Protein AF-A0A355PKT5-F1 (afdb_monomer_lite)

Foldseek 3Di:
DDDDDDDFPDDDDDPPDDDDDDPDDDDDDDDDDPDDFDFPDWDWDDDPRDTDTDGHHD

Radius of gyration: 15.73 Å; chains: 1; bounding box: 37×26×44 Å

Structure (mmCIF, N/CA/C/O backbone):
data_AF-A0A355PKT5-F1
#
_entry.id   AF-A0A355PKT5-F1
#
loop_
_atom_site.group_PDB
_atom_site.id
_atom_site.type_symbol
_atom_site.label_atom_id
_atom_site.label_alt_id
_atom_site.label_comp_id
_atom_site.label_asym_id
_atom_site.label_entity_id
_atom_site.label_seq_id
_atom_site.pdbx_PDB_ins_code
_atom_site.Cartn_x
_atom_site.Cartn_y
_atom_site.Cartn_z
_atom_site.occupancy
_atom_site.B_iso_or_equiv
_atom_site.auth_seq_id
_atom_site.auth_comp_id
_atom_site.auth_asym_id
_atom_site.auth_atom_id
_atom_site.pdbx_PDB_model_num
ATOM 1 N N . GLU A 1 1 ? 20.995 14.295 -22.410 1.00 61.91 1 GLU A N 1
ATOM 2 C CA . GLU A 1 1 ? 21.098 13.297 -21.334 1.00 61.91 1 GLU A CA 1
ATOM 3 C C . GLU A 1 1 ? 19.672 12.896 -21.013 1.00 61.91 1 GLU A C 1
ATOM 5 O O . GLU A 1 1 ? 18.899 13.784 -20.685 1.00 61.91 1 GLU A O 1
ATOM 10 N N . ASP A 1 2 ? 19.301 11.636 -21.246 1.00 81.75 2 ASP A N 1
ATOM 11 C CA . ASP A 1 2 ? 17.974 11.101 -20.899 1.00 81.75 2 ASP A CA 1
ATOM 12 C C . ASP A 1 2 ? 18.118 10.310 -19.601 1.00 81.75 2 ASP A C 1
ATOM 14 O O . ASP A 1 2 ? 18.264 9.087 -19.592 1.00 81.75 2 ASP A O 1
ATOM 18 N N . GLU A 1 3 ? 18.192 11.046 -18.499 1.00 90.00 3 GLU A N 1
ATOM 19 C CA . GLU A 1 3 ? 18.131 10.458 -17.169 1.00 90.00 3 GLU A CA 1
ATOM 20 C C . GLU A 1 3 ? 16.690 10.028 -16.880 1.00 90.00 3 GLU A C 1
ATOM 22 O O . GLU A 1 3 ? 15.742 10.778 -17.120 1.00 90.00 3 GLU A O 1
ATOM 27 N N . ILE A 1 4 ? 16.527 8.811 -16.364 1.00 88.25 4 ILE A N 1
ATOM 28 C CA . ILE A 1 4 ? 15.240 8.296 -15.901 1.00 88.25 4 ILE A CA 1
ATOM 29 C C . ILE A 1 4 ? 15.351 8.119 -14.390 1.00 88.25 4 ILE A C 1
ATOM 31 O O . ILE A 1 4 ? 16.124 7.284 -13.920 1.00 88.25 4 ILE A O 1
ATOM 35 N N . ASP A 1 5 ? 14.578 8.908 -13.646 1.00 93.25 5 ASP A N 1
ATOM 36 C CA . ASP A 1 5 ? 14.478 8.800 -12.192 1.00 93.25 5 ASP A CA 1
ATOM 37 C C . ASP A 1 5 ? 13.581 7.610 -11.826 1.00 93.25 5 ASP A C 1
ATOM 39 O O . ASP A 1 5 ? 12.435 7.516 -12.275 1.00 93.25 5 ASP A O 1
ATOM 43 N N . ILE A 1 6 ? 14.130 6.685 -11.038 1.00 94.69 6 ILE A N 1
ATOM 44 C CA . ILE A 1 6 ? 13.424 5.525 -10.500 1.00 94.69 6 ILE A CA 1
ATOM 45 C C . ILE A 1 6 ? 13.759 5.355 -9.021 1.00 94.69 6 ILE A C 1
ATOM 47 O O . ILE A 1 6 ? 14.907 5.458 -8.586 1.00 94.69 6 ILE A O 1
ATOM 51 N N . SER A 1 7 ? 12.743 5.020 -8.240 1.00 94.69 7 SER A N 1
ATOM 52 C CA . SER A 1 7 ? 12.827 4.807 -6.803 1.00 94.69 7 SER A CA 1
ATOM 53 C C . SER A 1 7 ? 12.546 3.354 -6.422 1.00 94.69 7 SER A C 1
ATOM 55 O O . SER A 1 7 ? 11.953 2.561 -7.156 1.00 94.69 7 SER A O 1
ATOM 57 N N . ARG A 1 8 ? 12.964 2.967 -5.212 1.00 94.31 8 ARG A N 1
ATOM 58 C CA . ARG A 1 8 ? 12.614 1.655 -4.656 1.00 94.31 8 ARG A CA 1
ATOM 59 C C . ARG A 1 8 ? 11.097 1.563 -4.485 1.00 94.31 8 ARG A C 1
ATOM 61 O O . ARG A 1 8 ? 10.513 2.339 -3.737 1.00 94.31 8 ARG A O 1
ATOM 68 N N . GLY A 1 9 ? 10.497 0.568 -5.129 1.00 93.38 9 GLY A N 1
ATOM 69 C CA . GLY A 1 9 ? 9.048 0.373 -5.149 1.00 93.38 9 GLY A CA 1
ATOM 70 C C . GLY A 1 9 ? 8.429 0.637 -6.519 1.00 93.38 9 GLY A C 1
ATOM 71 O O . GLY A 1 9 ? 7.291 0.220 -6.732 1.00 93.38 9 GLY A O 1
ATOM 72 N N . ASP A 1 10 ? 9.175 1.250 -7.443 1.00 93.69 10 ASP A N 1
ATOM 73 C CA . ASP A 1 10 ? 8.757 1.386 -8.835 1.00 93.69 10 ASP A CA 1
ATOM 74 C C . ASP A 1 10 ? 8.863 0.050 -9.566 1.00 93.69 10 ASP A C 1
ATOM 76 O O . ASP A 1 10 ? 9.731 -0.785 -9.289 1.00 93.69 10 ASP A O 1
ATOM 80 N N . TRP A 1 11 ? 7.929 -0.174 -10.486 1.00 92.50 11 TRP A N 1
ATOM 81 C CA . TRP A 1 11 ? 7.869 -1.385 -11.291 1.00 92.50 11 TRP A CA 1
ATOM 82 C C . TRP A 1 11 ? 8.330 -1.050 -12.702 1.00 92.50 11 TRP A C 1
ATOM 84 O O . TRP A 1 11 ? 7.712 -0.240 -13.388 1.00 92.50 11 TRP A O 1
ATOM 94 N N . ILE A 1 12 ? 9.408 -1.696 -13.141 1.00 93.62 12 ILE A N 1
ATOM 95 C CA . ILE A 1 12 ? 9.835 -1.650 -14.539 1.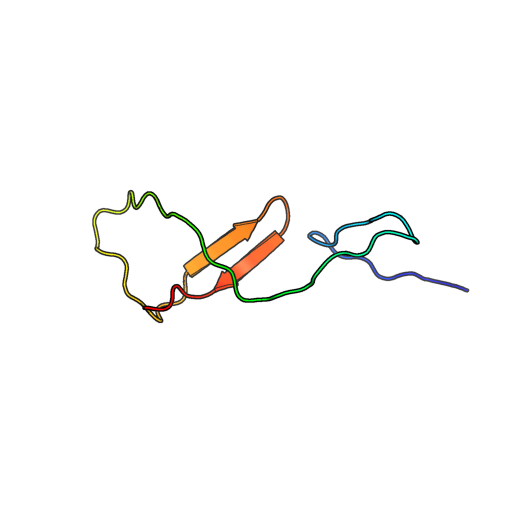00 93.62 12 ILE A CA 1
ATOM 96 C C . ILE A 1 12 ? 9.037 -2.716 -15.283 1.00 93.62 12 ILE A C 1
ATOM 98 O O . ILE A 1 12 ? 9.145 -3.907 -14.986 1.00 93.62 12 ILE A O 1
ATOM 102 N N . VAL A 1 13 ? 8.219 -2.272 -16.229 1.00 94.56 13 VAL A N 1
ATOM 103 C CA . VAL A 1 13 ? 7.345 -3.125 -17.038 1.00 94.56 13 VAL A CA 1
ATOM 104 C C . VAL A 1 13 ? 7.724 -3.020 -18.513 1.00 94.56 13 VAL A C 1
ATOM 106 O O . VAL A 1 13 ? 8.513 -2.157 -18.901 1.00 94.56 13 VAL A O 1
ATOM 109 N N . SER A 1 14 ? 7.185 -3.917 -19.339 1.00 97.06 14 SER A N 1
ATOM 110 C CA . SER A 1 14 ? 7.372 -3.823 -20.788 1.00 97.06 14 SER A CA 1
ATOM 111 C C . SER A 1 14 ? 6.763 -2.528 -21.331 1.00 97.06 14 SER A C 1
ATOM 113 O O . SER A 1 14 ? 5.729 -2.079 -20.83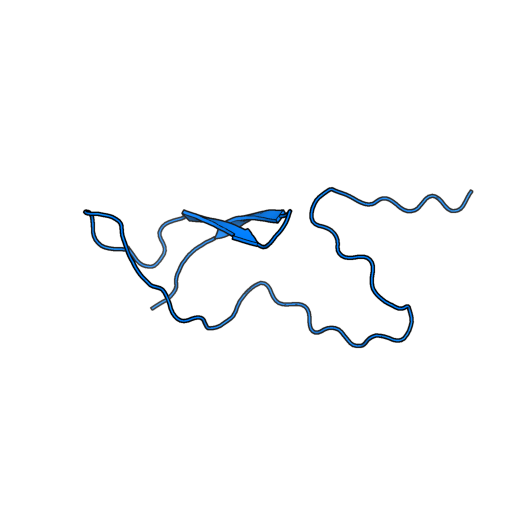9 1.00 97.06 14 SER A O 1
ATOM 115 N N . ALA A 1 15 ? 7.379 -1.940 -22.358 1.00 94.44 15 ALA A N 1
ATOM 116 C CA . ALA A 1 15 ? 6.931 -0.669 -22.938 1.00 94.44 15 ALA A CA 1
ATOM 117 C C . ALA A 1 15 ? 5.533 -0.747 -23.586 1.00 94.44 15 ALA A C 1
ATOM 119 O O . ALA A 1 15 ? 4.875 0.273 -23.757 1.00 94.44 15 ALA A O 1
ATOM 120 N N . ASP A 1 16 ? 5.092 -1.951 -23.944 1.00 96.94 16 ASP A N 1
ATOM 121 C CA . ASP A 1 16 ? 3.785 -2.271 -24.522 1.00 96.94 16 ASP A CA 1
ATOM 122 C C . ASP A 1 16 ? 2.781 -2.825 -23.493 1.00 96.94 16 ASP A C 1
ATOM 124 O O . ASP A 1 16 ? 1.669 -3.199 -23.859 1.00 96.94 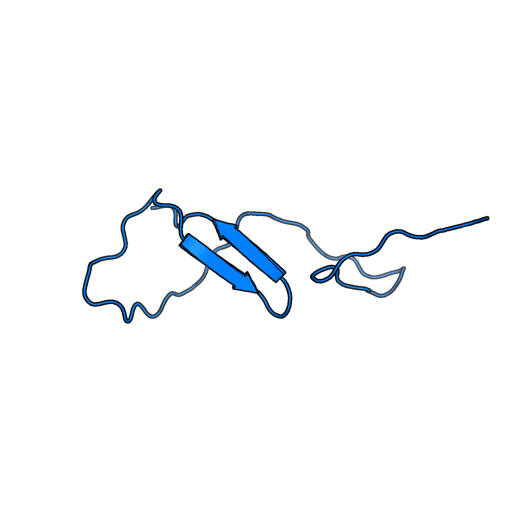16 ASP A O 1
ATOM 128 N N . ALA A 1 17 ? 3.146 -2.893 -22.208 1.00 96.44 17 ALA A N 1
ATOM 129 C CA . ALA A 1 17 ? 2.260 -3.414 -21.177 1.00 96.44 17 ALA A CA 1
ATOM 130 C C . ALA A 1 17 ? 1.183 -2.389 -20.782 1.00 96.44 17 ALA A C 1
ATOM 132 O O . ALA A 1 17 ? 1.487 -1.284 -20.334 1.00 96.44 17 ALA A O 1
ATOM 133 N N . GLU A 1 18 ? -0.086 -2.790 -20.851 1.00 94.94 18 GLU A N 1
ATOM 134 C CA . GLU A 1 18 ? -1.202 -2.026 -20.290 1.00 94.94 18 GLU A CA 1
ATOM 135 C C . GLU A 1 18 ? -1.426 -2.428 -18.828 1.00 94.94 18 GLU A C 1
ATOM 137 O O . GLU A 1 18 ? -2.039 -3.455 -18.530 1.00 94.94 18 GLU A O 1
ATOM 142 N N . ILE A 1 19 ? -0.909 -1.620 -17.900 1.00 92.56 19 ILE A N 1
ATOM 143 C CA . ILE A 1 19 ? -1.040 -1.868 -16.461 1.00 92.56 19 ILE A CA 1
ATOM 144 C C . ILE A 1 19 ? -1.998 -0.842 -15.845 1.00 92.56 19 ILE A C 1
ATOM 146 O O . ILE A 1 19 ? -1.696 0.355 -15.856 1.00 92.56 19 ILE A O 1
ATOM 150 N N . PRO A 1 20 ? -3.138 -1.266 -15.272 1.00 91.56 20 PRO A N 1
ATOM 151 C CA . PRO A 1 20 ? -4.020 -0.352 -14.563 1.00 91.56 20 PRO A CA 1
ATOM 152 C C . PRO A 1 20 ? -3.345 0.142 -13.278 1.00 91.56 20 PRO A C 1
ATOM 154 O O . PRO A 1 20 ? -2.900 -0.649 -12.446 1.00 91.56 20 PRO A O 1
ATOM 157 N N . LEU A 1 21 ? -3.299 1.462 -13.104 1.00 91.31 21 LEU A N 1
ATOM 158 C CA . LEU A 1 21 ? -2.790 2.107 -11.897 1.00 91.31 21 LEU A CA 1
ATOM 159 C C . LEU A 1 21 ? -3.959 2.537 -11.014 1.00 91.31 21 LEU A C 1
ATOM 161 O O . LEU A 1 21 ? -4.888 3.199 -11.473 1.00 91.31 21 LEU A O 1
ATOM 165 N N . SER A 1 22 ? -3.898 2.177 -9.737 1.00 93.25 22 SER A N 1
ATOM 166 C CA . SER A 1 22 ? -4.883 2.585 -8.741 1.00 93.25 22 SER A CA 1
ATOM 167 C C . SER A 1 22 ? -4.232 2.703 -7.369 1.00 93.25 22 SER A C 1
ATOM 169 O O . SER A 1 22 ? -3.273 1.999 -7.055 1.00 93.25 22 SER A O 1
ATOM 171 N N . ASN A 1 23 ? -4.781 3.581 -6.537 1.00 93.38 23 ASN A N 1
ATOM 172 C CA . ASN A 1 23 ? -4.487 3.670 -5.109 1.00 93.38 23 ASN A CA 1
ATOM 173 C C . ASN A 1 23 ? -5.607 3.064 -4.238 1.00 93.38 23 ASN A C 1
ATOM 175 O O . ASN A 1 23 ? -5.537 3.152 -3.015 1.00 93.38 23 ASN A O 1
ATOM 179 N N . VAL A 1 24 ? -6.620 2.447 -4.859 1.00 94.94 24 VAL A N 1
ATOM 180 C CA . VAL A 1 24 ? -7.736 1.751 -4.202 1.00 94.94 24 VAL A CA 1
ATOM 181 C C . VAL A 1 24 ? -7.945 0.389 -4.860 1.00 94.94 24 VAL A C 1
ATOM 183 O O . VAL A 1 24 ? -7.979 0.276 -6.087 1.00 94.94 24 VAL A O 1
ATOM 186 N N . PHE A 1 25 ? -8.095 -0.650 -4.048 1.00 93.69 25 PHE A N 1
ATOM 187 C CA . PHE A 1 25 ? -8.372 -2.011 -4.499 1.00 93.69 25 PHE A CA 1
ATOM 188 C C . PHE A 1 25 ? -9.151 -2.775 -3.424 1.00 93.69 25 PHE A C 1
ATOM 190 O O . PHE A 1 25 ? -9.136 -2.397 -2.254 1.00 93.69 25 PHE A O 1
ATOM 197 N N . ASN A 1 26 ? -9.815 -3.858 -3.830 1.00 95.56 26 ASN A N 1
ATOM 198 C CA . ASN A 1 26 ? -10.454 -4.797 -2.911 1.00 95.56 26 ASN A CA 1
ATOM 199 C C . ASN A 1 26 ? -9.483 -5.932 -2.583 1.00 95.56 26 ASN A C 1
ATOM 201 O O . ASN A 1 26 ? -8.779 -6.415 -3.472 1.00 95.56 26 ASN A O 1
ATOM 205 N N . ALA A 1 27 ? -9.468 -6.372 -1.329 1.00 94.81 27 ALA A N 1
ATOM 206 C CA . ALA A 1 27 ? -8.654 -7.494 -0.887 1.00 94.81 27 ALA A CA 1
ATOM 207 C C . ALA A 1 27 ? -9.302 -8.218 0.292 1.00 94.81 27 ALA A C 1
ATOM 209 O O . ALA A 1 27 ? -9.987 -7.602 1.109 1.00 94.81 27 ALA A O 1
ATOM 210 N N . ASP A 1 28 ? -9.017 -9.511 0.398 1.00 96.25 28 ASP A N 1
ATOM 211 C CA . ASP A 1 28 ? -9.327 -10.299 1.582 1.00 96.25 28 ASP A CA 1
ATOM 212 C C . ASP A 1 28 ? -8.216 -10.117 2.619 1.00 96.25 28 ASP A C 1
ATOM 214 O O . ASP A 1 28 ? -7.027 -10.241 2.313 1.00 96.25 28 ASP A O 1
ATOM 218 N N . ILE A 1 29 ? -8.598 -9.822 3.861 1.00 94.62 29 ILE A N 1
ATOM 219 C CA . ILE A 1 29 ? -7.657 -9.552 4.949 1.00 94.62 29 ILE A CA 1
ATOM 220 C C . ILE A 1 29 ? -7.786 -10.645 6.004 1.00 94.62 29 ILE A C 1
ATOM 222 O O . ILE A 1 29 ? -8.843 -10.828 6.605 1.00 94.62 29 ILE A O 1
ATOM 226 N N . VAL A 1 30 ? -6.675 -11.325 6.289 1.00 97.12 30 VAL A N 1
ATOM 227 C CA . VAL A 1 30 ? -6.544 -12.154 7.492 1.00 97.12 30 VAL A CA 1
ATOM 228 C C . VAL A 1 30 ? -5.999 -11.272 8.609 1.00 97.12 30 VAL A C 1
ATOM 230 O O . VAL A 1 30 ? -4.815 -10.940 8.634 1.00 97.12 30 VAL A O 1
ATOM 233 N N . TRP A 1 31 ? -6.877 -10.854 9.519 1.00 96.94 31 TRP A N 1
ATOM 234 C CA . TRP A 1 31 ? -6.498 -9.993 10.636 1.00 96.94 31 TRP A CA 1
ATOM 235 C C . TRP A 1 31 ? -5.935 -10.817 11.793 1.00 96.94 31 TRP A C 1
ATOM 237 O O . TRP A 1 31 ? -6.598 -11.721 12.295 1.00 96.94 31 TRP A O 1
ATOM 247 N N . MET A 1 32 ? -4.707 -10.505 12.209 1.00 97.44 32 MET A N 1
ATOM 248 C CA . MET A 1 32 ? -3.980 -11.271 13.232 1.00 97.44 32 MET A CA 1
ATOM 249 C C . MET A 1 32 ? -3.604 -10.445 14.467 1.00 97.44 32 MET A C 1
ATOM 251 O O . MET A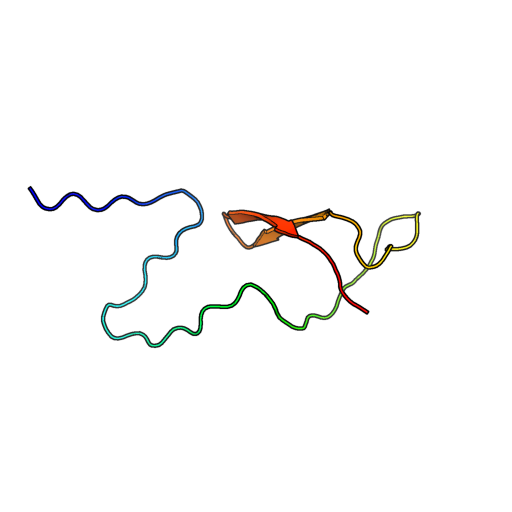 1 32 ? -2.959 -10.964 15.372 1.00 97.44 32 MET A O 1
ATOM 255 N N . HIS A 1 33 ? -3.966 -9.161 14.501 1.00 97.31 33 HIS A N 1
ATOM 256 C CA . HIS A 1 33 ? -3.698 -8.297 15.647 1.00 97.31 33 HIS A CA 1
ATOM 257 C C . HIS A 1 33 ? -4.771 -8.492 16.731 1.00 97.31 33 HIS A C 1
ATOM 259 O O . HIS A 1 33 ? -5.930 -8.743 16.403 1.00 97.31 33 HIS A O 1
ATOM 265 N N . GLU A 1 34 ? -4.391 -8.360 18.007 1.00 98.00 34 GLU A N 1
ATOM 266 C CA . GLU A 1 34 ? -5.308 -8.513 19.150 1.00 98.00 34 GLU A CA 1
ATOM 267 C C . GLU A 1 34 ? -6.415 -7.448 19.133 1.00 98.00 34 GLU A C 1
ATOM 269 O O . GLU A 1 34 ? -7.599 -7.771 19.226 1.00 98.00 34 GLU A O 1
ATOM 274 N N . ASP A 1 35 ? -6.037 -6.179 18.949 1.00 97.50 35 ASP A N 1
ATOM 275 C CA . ASP A 1 35 ? -6.996 -5.096 18.728 1.00 97.50 35 ASP A CA 1
ATOM 276 C C . ASP A 1 35 ? -7.690 -5.218 17.367 1.00 97.50 35 ASP A C 1
ATOM 278 O O . ASP A 1 35 ? -7.058 -5.506 16.342 1.00 97.50 35 ASP A O 1
ATOM 282 N N . ALA A 1 36 ? -8.986 -4.904 17.345 1.00 96.69 36 ALA A N 1
ATOM 283 C CA . ALA A 1 36 ? -9.777 -4.871 16.124 1.00 96.69 36 ALA A CA 1
ATOM 284 C C . ALA A 1 36 ? -9.235 -3.848 15.108 1.00 96.69 36 ALA A C 1
ATOM 286 O O . ALA A 1 36 ? -8.817 -2.738 15.455 1.00 96.69 36 ALA A O 1
ATOM 287 N N . LEU A 1 37 ? -9.308 -4.203 13.822 1.00 96.56 37 LEU A N 1
ATOM 288 C CA . LEU A 1 37 ? -9.078 -3.261 12.731 1.00 96.56 37 LEU A CA 1
ATOM 289 C C . LEU A 1 37 ? -10.071 -2.097 12.836 1.00 96.56 37 LEU A C 1
ATOM 291 O O . LEU A 1 37 ? -11.266 -2.298 13.037 1.00 96.56 37 LEU A O 1
ATOM 295 N N . THR A 1 38 ? -9.574 -0.872 12.672 1.00 97.12 38 THR A N 1
ATOM 296 C CA . THR A 1 38 ? -10.381 0.350 12.687 1.00 97.12 38 THR A CA 1
ATOM 297 C C . THR A 1 38 ? -10.423 0.944 11.277 1.00 97.12 38 THR A C 1
ATOM 299 O O . THR A 1 38 ? -9.390 1.427 10.805 1.00 97.12 38 THR A O 1
ATOM 302 N N . PRO A 1 39 ? -11.578 0.933 10.587 1.00 96.75 39 PRO A N 1
ATOM 303 C CA . PRO A 1 39 ? -11.715 1.577 9.283 1.00 96.75 39 PRO A CA 1
ATOM 304 C C . PRO A 1 39 ? -11.327 3.061 9.333 1.00 96.75 39 PRO A C 1
ATOM 306 O O . PRO A 1 39 ? -11.591 3.748 10.319 1.00 96.75 39 PRO A O 1
ATOM 309 N N . GLY A 1 40 ? -10.668 3.555 8.284 1.00 96.81 40 GLY A N 1
ATOM 310 C CA . GLY A 1 40 ? -10.171 4.936 8.207 1.00 96.81 40 GLY A CA 1
ATOM 311 C C . GLY A 1 40 ? -8.924 5.243 9.054 1.00 96.81 40 GLY A C 1
ATOM 312 O O . GLY A 1 40 ? -8.374 6.340 8.957 1.00 96.81 40 GLY A O 1
ATOM 313 N N . LYS A 1 41 ? -8.426 4.301 9.868 1.00 96.75 41 LYS A N 1
ATOM 314 C CA . LYS A 1 41 ? -7.119 4.439 10.531 1.00 96.75 41 LYS A CA 1
ATOM 315 C C . LYS A 1 41 ? -5.993 4.194 9.522 1.00 96.75 41 LYS A C 1
ATOM 317 O O . LYS A 1 41 ? -6.112 3.326 8.660 1.00 96.75 41 LYS A O 1
ATOM 322 N N . LEU A 1 42 ? -4.900 4.955 9.642 1.00 97.75 42 LEU A N 1
ATOM 323 C CA . LEU A 1 42 ? -3.689 4.720 8.855 1.00 97.75 42 LEU A CA 1
ATOM 324 C C . LEU A 1 42 ? -2.936 3.490 9.371 1.00 97.75 42 LEU A C 1
ATOM 326 O O . LEU A 1 42 ? -2.672 3.370 10.568 1.00 97.75 42 LEU A O 1
ATOM 330 N N . TYR A 1 43 ? -2.570 2.622 8.437 1.00 96.88 43 TYR A N 1
ATOM 331 C CA . TYR A 1 43 ? -1.727 1.452 8.630 1.00 96.88 43 TYR A CA 1
ATOM 332 C C . TYR A 1 43 ? -0.602 1.466 7.596 1.00 96.88 43 TYR A C 1
ATOM 334 O O . TYR A 1 43 ? -0.789 1.962 6.482 1.00 96.88 43 TYR A O 1
ATOM 342 N N . ASP A 1 44 ? 0.542 0.885 7.945 1.00 97.25 44 ASP A N 1
ATOM 343 C CA . ASP A 1 44 ? 1.604 0.634 6.975 1.00 97.25 44 ASP A CA 1
ATOM 344 C C . ASP A 1 44 ? 1.212 -0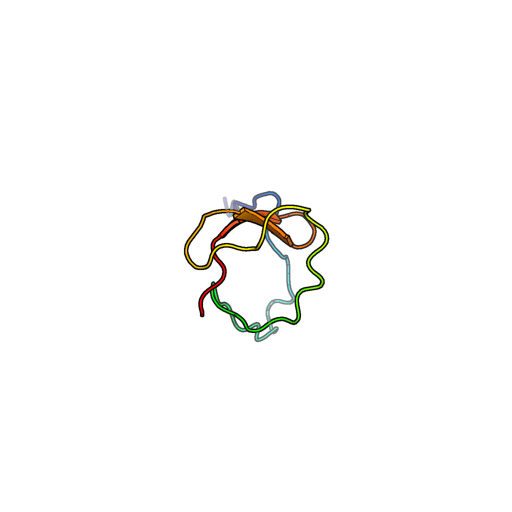.556 6.092 1.00 97.25 44 ASP A C 1
ATOM 346 O O . ASP A 1 44 ? 0.959 -1.663 6.571 1.00 97.25 44 ASP A O 1
ATOM 350 N N . ILE A 1 45 ? 1.150 -0.315 4.787 1.00 96.19 45 ILE A N 1
ATOM 351 C CA . ILE A 1 45 ? 0.866 -1.302 3.754 1.00 96.19 45 ILE A CA 1
ATOM 352 C C . ILE A 1 45 ? 2.154 -1.539 2.973 1.00 96.19 45 ILE A C 1
ATOM 354 O O . ILE A 1 45 ? 2.685 -0.639 2.317 1.00 96.19 45 ILE A O 1
ATOM 358 N N . LYS A 1 46 ? 2.635 -2.782 3.024 1.00 96.00 46 LYS A N 1
ATOM 359 C CA . LYS A 1 46 ? 3.780 -3.243 2.242 1.00 96.00 46 LYS A CA 1
ATOM 360 C C . LYS A 1 46 ? 3.305 -4.061 1.051 1.00 96.00 46 LYS A C 1
ATOM 362 O O . LYS A 1 46 ? 2.723 -5.130 1.224 1.00 96.00 46 LYS A 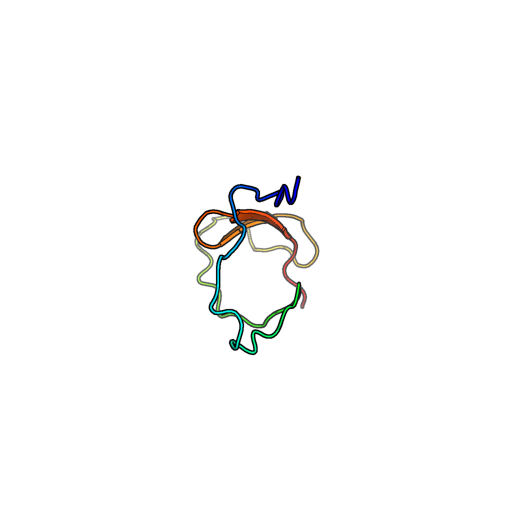O 1
ATOM 367 N N . LEU A 1 47 ? 3.612 -3.589 -0.154 1.00 94.12 47 LEU A N 1
ATOM 368 C CA . LEU A 1 47 ? 3.420 -4.329 -1.398 1.00 94.12 47 LEU A CA 1
ATOM 369 C C . LEU A 1 47 ? 4.780 -4.572 -2.053 1.00 94.12 47 LEU A C 1
ATOM 371 O O . LEU A 1 47 ? 5.401 -3.654 -2.587 1.00 94.12 47 LEU A O 1
ATOM 375 N N . ALA A 1 48 ? 5.241 -5.824 -2.022 1.00 94.44 48 ALA A N 1
ATOM 376 C CA . ALA A 1 48 ? 6.573 -6.210 -2.483 1.00 94.44 48 ALA A CA 1
ATOM 377 C C . ALA A 1 48 ? 7.682 -5.332 -1.855 1.00 94.44 48 ALA A C 1
ATOM 379 O O . ALA A 1 48 ? 7.977 -5.462 -0.666 1.00 94.44 48 ALA A O 1
ATOM 380 N N . THR A 1 49 ? 8.304 -4.449 -2.640 1.00 95.38 49 THR A N 1
ATOM 381 C CA . THR A 1 49 ? 9.386 -3.546 -2.208 1.00 95.38 49 THR A CA 1
ATOM 382 C C . THR A 1 49 ? 8.909 -2.142 -1.837 1.00 95.38 49 THR A C 1
ATOM 384 O O . THR A 1 49 ? 9.733 -1.333 -1.410 1.00 95.38 49 THR A O 1
ATOM 387 N N . ARG A 1 50 ? 7.611 -1.850 -1.992 1.00 95.00 50 ARG A N 1
ATOM 388 C CA . ARG A 1 50 ? 7.007 -0.553 -1.687 1.00 95.00 50 ARG A CA 1
ATOM 389 C C . ARG A 1 50 ? 6.338 -0.588 -0.318 1.00 95.00 50 ARG A C 1
ATOM 391 O O . ARG A 1 50 ? 5.474 -1.426 -0.075 1.00 95.00 50 ARG A O 1
ATOM 398 N N . ASP A 1 51 ? 6.710 0.358 0.531 1.00 95.69 51 ASP A N 1
ATOM 399 C CA . ASP A 1 51 ? 6.073 0.620 1.819 1.00 95.69 51 ASP A CA 1
ATOM 400 C C . ASP A 1 51 ? 5.327 1.959 1.723 1.00 95.69 51 ASP A C 1
ATOM 402 O O . ASP A 1 51 ? 5.868 2.936 1.201 1.00 95.69 51 ASP A O 1
ATOM 406 N N . LEU A 1 52 ? 4.074 2.009 2.174 1.00 95.56 52 LEU A N 1
ATOM 407 C CA . LEU A 1 52 ? 3.276 3.236 2.197 1.00 95.56 52 LEU A CA 1
ATOM 408 C C . LEU A 1 52 ? 2.250 3.220 3.332 1.00 95.56 52 LEU A C 1
ATOM 410 O O . LEU A 1 52 ? 1.806 2.159 3.754 1.00 95.56 52 LEU A O 1
ATOM 414 N N . ALA A 1 53 ? 1.811 4.396 3.770 1.00 97.38 53 ALA A N 1
ATOM 415 C CA . ALA A 1 53 ? 0.662 4.505 4.657 1.00 97.38 53 ALA A CA 1
ATOM 416 C C . ALA A 1 53 ? -0.641 4.451 3.843 1.00 97.38 53 ALA A C 1
ATOM 418 O O . ALA A 1 53 ? -0.780 5.140 2.830 1.00 97.38 53 ALA A O 1
ATOM 419 N N . GLY A 1 54 ? -1.608 3.661 4.300 1.00 96.94 54 GLY A N 1
ATOM 420 C CA . GLY A 1 54 ? -2.929 3.542 3.687 1.00 96.94 54 GLY A CA 1
ATOM 421 C C . GLY A 1 54 ? -4.010 3.245 4.717 1.00 96.94 54 GLY A C 1
ATOM 422 O O . GLY A 1 54 ? -3.739 3.158 5.911 1.00 96.94 54 GLY A O 1
ATOM 423 N N . GLN A 1 55 ? -5.255 3.128 4.265 1.00 97.50 55 GLN A N 1
ATOM 424 C CA . GLN A 1 55 ? -6.409 2.891 5.133 1.00 97.50 55 GLN A CA 1
ATOM 425 C C . GLN A 1 55 ? -7.289 1.797 4.547 1.00 97.50 55 GLN A C 1
ATOM 427 O O . GLN A 1 55 ? -7.390 1.656 3.329 1.00 97.50 55 GLN A O 1
ATOM 432 N N . VAL A 1 56 ? -7.970 1.062 5.422 1.00 96.44 56 VAL A N 1
ATOM 433 C CA . VAL A 1 56 ? -9.057 0.165 5.027 1.00 96.44 56 VAL A CA 1
ATOM 434 C C . VAL A 1 56 ? -10.365 0.949 5.106 1.00 96.44 56 VAL A C 1
ATOM 436 O O . VAL A 1 56 ? -10.650 1.580 6.127 1.00 96.44 56 VAL A O 1
ATOM 439 N N . SER A 1 57 ? -11.130 0.942 4.014 1.00 94.25 57 SER A N 1
ATOM 440 C CA . SER A 1 57 ? -12.475 1.529 3.950 1.00 94.25 57 SER A CA 1
ATOM 441 C C . SER A 1 57 ? -13.539 0.472 4.271 1.00 94.25 57 SER A C 1
ATOM 443 O O . SER A 1 57 ? -13.271 -0.721 4.126 1.00 94.25 57 SER A O 1
ATOM 445 N N . ALA A 1 58 ? -14.697 0.914 4.771 1.00 78.88 58 ALA A N 1
ATOM 446 C CA . ALA A 1 58 ? -15.851 0.075 5.102 1.00 78.88 58 ALA A CA 1
ATOM 447 C C . ALA A 1 58 ? -16.970 0.249 4.071 1.00 78.88 58 ALA A C 1
ATOM 449 O O . ALA A 1 58 ? -17.078 1.374 3.528 1.00 78.88 58 ALA A O 1
#

pLDDT: mean 94.12, std 5.44, range [61.91, 98.0]

Secondary structure (DSSP, 8-state):
-------TT-----TT------S----------SSPP-TT-EEEEEETTEEEEEE---

Sequence (58 aa):
EDEIDISRGDWIVSADAEIPLSNVFNADIVWMHEDALTPGKLYDIKLATRDLAGQVSA